Protein AF-A0A2W7AZX7-F1 (afdb_monomer_lite)

Secondary structure (DSSP, 8-state):
---SGGG-B--TT-S----HHHHHHHHHHHHHH---S--EE-TTSBEEE-HHHHHHHHHTT---------TTS------TT--SS--------

Foldseek 3Di:
DDFWLVQADEDPPPPDPDDPVVLVVLLVCCVPPNDPDDFDDDPSRYTPGDRSNSVSCVVVVHTDDDDDDDPPDDDDDDDPVDDPDDDPPDPDD

Radius of gyration: 16.44 Å; chains: 1; bounding box: 58×36×33 Å

pLDDT: mean 84.05, std 10.43, range [49.47, 94.81]

Sequence (93 aa):
MIQTIHDLQLDDRNANKGTDRGKSLLANSLTTLGAGRSIVCDRNGKVIGGNKTLEQALALGLEITPVTTKGDRLVVVIREDLDLEPIRKVSKS

Structure (mmCIF, N/CA/C/O backbone):
data_AF-A0A2W7AZX7-F1
#
_entry.id   AF-A0A2W7AZX7-F1
#
loop_
_atom_site.group_PDB
_atom_site.id
_atom_site.type_symbol
_atom_site.label_atom_id
_atom_site.label_alt_id
_atom_site.label_comp_id
_atom_site.label_asym_id
_atom_site.label_entity_id
_atom_site.label_seq_id
_atom_site.pdbx_PDB_ins_code
_atom_site.Cartn_x
_atom_site.Cartn_y
_atom_site.Cartn_z
_atom_site.occupancy
_atom_site.B_iso_or_equiv
_atom_site.auth_seq_id
_atom_site.auth_comp_id
_atom_site.auth_asym_id
_atom_site.auth_atom_id
_atom_site.pdbx_PDB_model_num
ATOM 1 N N . MET A 1 1 ? 5.760 -16.467 -2.420 1.00 80.88 1 MET A N 1
ATOM 2 C CA . MET A 1 1 ? 4.613 -15.799 -3.075 1.00 80.88 1 MET A CA 1
ATOM 3 C C . MET A 1 1 ? 4.114 -14.765 -2.086 1.00 80.88 1 MET A C 1
ATOM 5 O O . MET A 1 1 ? 4.002 -15.129 -0.927 1.00 80.88 1 MET A O 1
ATOM 9 N N . ILE A 1 2 ? 3.906 -13.516 -2.498 1.00 87.44 2 ILE A N 1
ATOM 10 C CA . ILE A 1 2 ? 3.450 -12.443 -1.598 1.00 87.44 2 ILE A CA 1
ATOM 11 C C . ILE A 1 2 ? 1.967 -12.664 -1.312 1.00 87.44 2 ILE A C 1
ATOM 13 O O . ILE A 1 2 ? 1.195 -12.797 -2.260 1.00 87.44 2 ILE A O 1
ATOM 17 N N . GLN A 1 3 ? 1.590 -12.722 -0.039 1.00 89.81 3 GLN A N 1
ATOM 18 C CA . GLN A 1 3 ? 0.211 -12.933 0.407 1.00 89.81 3 GLN A CA 1
ATOM 19 C C . GLN A 1 3 ? -0.182 -11.948 1.508 1.00 89.81 3 GLN A C 1
ATOM 21 O O . GLN A 1 3 ? -1.293 -11.432 1.513 1.00 89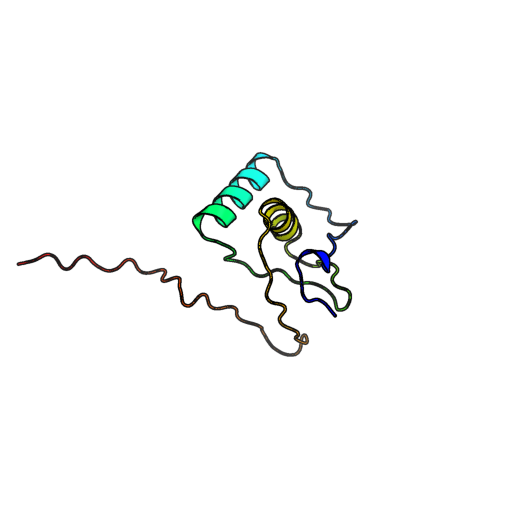.81 3 GLN A O 1
ATOM 26 N N . THR A 1 4 ? 0.744 -11.649 2.412 1.00 92.25 4 THR A N 1
ATOM 27 C CA . THR A 1 4 ? 0.517 -10.830 3.601 1.00 92.25 4 THR A CA 1
ATOM 28 C C . THR A 1 4 ? 1.408 -9.596 3.604 1.00 92.25 4 THR A C 1
ATOM 30 O O . THR A 1 4 ? 2.421 -9.526 2.905 1.00 92.25 4 THR A O 1
ATOM 33 N N . ILE A 1 5 ? 1.059 -8.613 4.437 1.00 89.31 5 ILE A N 1
ATOM 34 C CA . ILE A 1 5 ? 1.842 -7.382 4.585 1.00 89.31 5 ILE A CA 1
ATOM 35 C C . ILE A 1 5 ? 3.278 -7.652 5.061 1.00 89.31 5 ILE A C 1
ATOM 37 O O . ILE A 1 5 ? 4.181 -6.872 4.770 1.00 89.31 5 ILE A O 1
ATOM 41 N N . HIS A 1 6 ? 3.499 -8.781 5.740 1.00 91.38 6 HIS A N 1
ATOM 42 C CA . HIS A 1 6 ? 4.805 -9.214 6.231 1.00 91.38 6 HIS A CA 1
ATOM 43 C C . HIS A 1 6 ? 5.697 -9.830 5.146 1.00 91.38 6 HIS A C 1
ATOM 45 O O . HIS A 1 6 ? 6.902 -9.947 5.353 1.00 91.38 6 HIS A O 1
ATOM 51 N N . ASP A 1 7 ? 5.141 -10.168 3.979 1.00 91.06 7 ASP A N 1
ATOM 52 C CA . ASP A 1 7 ? 5.922 -10.611 2.819 1.00 91.06 7 ASP A CA 1
ATOM 53 C C . ASP A 1 7 ? 6.570 -9.431 2.066 1.00 91.06 7 ASP A C 1
ATOM 55 O O . ASP A 1 7 ? 7.324 -9.640 1.113 1.00 91.06 7 ASP A O 1
ATOM 59 N N . LEU A 1 8 ? 6.265 -8.189 2.465 1.00 90.56 8 LEU A N 1
ATOM 60 C CA . LEU A 1 8 ? 6.772 -6.967 1.847 1.00 90.56 8 LEU A CA 1
ATOM 61 C C . LEU A 1 8 ? 7.928 -6.362 2.643 1.00 90.56 8 LEU A C 1
ATOM 63 O O . LEU A 1 8 ? 7.948 -6.370 3.872 1.00 90.56 8 LEU A O 1
ATOM 67 N N . GLN A 1 9 ? 8.874 -5.765 1.922 1.00 91.69 9 GLN A N 1
ATOM 68 C CA . GLN A 1 9 ? 10.048 -5.122 2.503 1.00 91.69 9 GLN A CA 1
ATOM 69 C C . GLN A 1 9 ? 10.125 -3.662 2.078 1.00 91.69 9 GLN A C 1
ATOM 71 O O . GLN A 1 9 ? 9.987 -3.331 0.895 1.00 91.69 9 GLN A O 1
ATOM 76 N N . LEU A 1 10 ? 10.388 -2.786 3.049 1.00 88.44 10 LEU A N 1
ATOM 77 C CA . LEU A 1 10 ? 10.731 -1.398 2.764 1.00 88.44 10 LEU A CA 1
ATOM 78 C C . LEU A 1 10 ? 12.022 -1.339 1.936 1.00 88.44 10 LEU A C 1
ATOM 80 O O . LEU A 1 10 ? 12.941 -2.137 2.123 1.00 88.44 10 LEU A O 1
ATOM 84 N N . ASP A 1 11 ? 12.099 -0.369 1.031 1.00 87.75 11 ASP A N 1
ATOM 85 C CA . ASP A 1 11 ? 13.330 -0.063 0.316 1.00 87.75 11 ASP A CA 1
ATOM 86 C C . ASP A 1 11 ? 14.345 0.565 1.275 1.00 87.75 11 ASP A C 1
ATOM 88 O O . ASP A 1 11 ? 14.192 1.702 1.730 1.00 87.75 11 ASP A O 1
ATOM 92 N N . ASP A 1 12 ? 15.402 -0.189 1.555 1.00 87.12 12 ASP A N 1
ATOM 93 C CA . ASP A 1 12 ? 16.557 0.205 2.362 1.00 87.12 12 ASP A CA 1
ATOM 94 C C . ASP A 1 12 ? 17.272 1.452 1.820 1.00 87.12 12 ASP A C 1
ATOM 96 O O . ASP A 1 12 ? 17.933 2.166 2.576 1.00 87.12 12 ASP A O 1
ATOM 100 N N . ARG A 1 13 ? 17.103 1.756 0.528 1.00 85.81 13 ARG A N 1
ATOM 101 C CA . ARG A 1 13 ? 17.676 2.936 -0.134 1.00 85.81 13 ARG A CA 1
ATOM 102 C C . ARG A 1 13 ? 16.672 4.065 -0.357 1.00 85.81 13 ARG A C 1
ATOM 104 O O . ARG A 1 13 ? 16.983 5.020 -1.071 1.00 85.81 13 ARG A O 1
ATOM 111 N N . ASN A 1 14 ? 15.496 4.016 0.272 1.00 81.69 14 ASN A N 1
ATOM 112 C CA . ASN A 1 14 ? 14.504 5.077 0.149 1.00 81.69 14 ASN A CA 1
ATOM 113 C C . ASN A 1 14 ? 15.050 6.416 0.692 1.00 81.69 14 ASN A C 1
ATOM 115 O O . ASN A 1 14 ? 15.107 6.652 1.901 1.00 81.69 14 ASN A O 1
ATOM 119 N N . ALA A 1 15 ? 15.394 7.329 -0.219 1.00 79.38 15 ALA A N 1
ATOM 120 C CA . ALA A 1 15 ? 15.935 8.646 0.115 1.00 79.38 15 ALA A CA 1
ATOM 121 C C . ALA A 1 15 ? 14.931 9.533 0.875 1.00 79.38 15 ALA A C 1
ATOM 123 O O . ALA A 1 15 ? 15.320 10.420 1.635 1.00 79.38 15 ALA A O 1
ATOM 124 N N . ASN A 1 16 ? 13.626 9.295 0.703 1.00 79.31 16 ASN A N 1
ATOM 125 C CA . ASN A 1 16 ? 12.586 10.089 1.339 1.00 79.31 16 ASN A CA 1
ATOM 126 C C . ASN A 1 16 ? 12.109 9.439 2.648 1.00 79.31 16 ASN A C 1
ATOM 128 O O . ASN A 1 16 ? 11.141 8.668 2.665 1.00 79.31 16 ASN A O 1
ATOM 132 N N . LYS A 1 17 ? 12.734 9.833 3.764 1.00 80.62 17 LYS A N 1
ATOM 133 C CA . LYS A 1 17 ? 12.387 9.371 5.123 1.00 80.62 17 LYS A CA 1
ATOM 134 C C . LYS A 1 17 ? 11.124 10.027 5.703 1.00 80.62 17 LYS A C 1
ATOM 136 O O . LYS A 1 17 ? 10.451 9.436 6.541 1.00 80.62 17 LYS A O 1
ATOM 141 N N . GLY A 1 18 ? 10.724 11.187 5.178 1.00 81.94 18 GLY A N 1
ATOM 142 C CA . GLY A 1 18 ? 9.559 11.943 5.656 1.00 81.94 18 GLY A CA 1
ATOM 143 C C . GLY A 1 18 ? 9.798 12.733 6.935 1.00 81.94 18 GLY A C 1
ATOM 144 O O . GLY A 1 18 ? 10.910 12.790 7.443 1.00 81.94 18 GLY A O 1
ATOM 145 N N . THR A 1 19 ? 8.722 13.339 7.432 1.00 86.81 19 THR A N 1
ATOM 146 C CA . THR A 1 19 ? 8.672 14.081 8.699 1.00 86.81 19 THR A CA 1
ATOM 147 C C . THR A 1 19 ? 7.631 13.455 9.619 1.00 86.81 19 THR A C 1
ATOM 149 O O . THR A 1 19 ? 6.678 12.841 9.131 1.00 86.81 19 THR A O 1
ATOM 152 N N . ASP A 1 20 ? 7.760 13.654 10.930 1.00 85.88 20 ASP A N 1
ATOM 153 C CA . ASP A 1 20 ? 6.820 13.100 11.917 1.00 85.88 20 ASP A CA 1
ATOM 154 C C . ASP A 1 20 ? 5.389 13.575 11.666 1.00 85.88 20 ASP A C 1
ATOM 156 O O . ASP A 1 20 ? 4.465 12.770 11.596 1.00 85.88 20 ASP A O 1
ATOM 160 N N . ARG A 1 21 ? 5.215 14.871 11.374 1.00 86.62 21 ARG A N 1
ATOM 161 C CA . ARG A 1 21 ? 3.920 15.431 10.964 1.00 86.62 21 ARG A CA 1
ATOM 162 C C . ARG A 1 21 ? 3.342 14.714 9.740 1.00 86.62 21 ARG A C 1
ATOM 164 O O . ARG A 1 21 ? 2.147 14.434 9.700 1.00 86.62 21 ARG A O 1
ATOM 171 N N . GLY A 1 22 ? 4.173 14.432 8.736 1.00 83.94 22 GLY A N 1
ATOM 172 C CA . GLY A 1 22 ? 3.751 13.705 7.539 1.00 83.94 22 GLY A CA 1
ATOM 173 C C . GLY A 1 22 ? 3.331 12.267 7.847 1.00 83.94 22 GLY A C 1
ATOM 174 O O . GLY A 1 22 ? 2.330 11.799 7.307 1.00 83.94 22 GLY A O 1
ATOM 175 N N . LYS A 1 23 ? 4.051 11.591 8.749 1.00 84.44 23 LYS A N 1
ATOM 176 C CA . LYS A 1 23 ? 3.693 10.250 9.228 1.00 84.44 23 LYS A CA 1
ATOM 177 C C . LYS A 1 23 ? 2.354 10.262 9.967 1.00 84.44 23 LYS A C 1
ATOM 179 O O . LYS A 1 23 ? 1.499 9.444 9.650 1.00 84.44 23 LYS A O 1
ATOM 184 N N . SER A 1 24 ? 2.124 11.228 10.858 1.00 85.00 24 SER A N 1
ATOM 185 C CA . SER A 1 24 ? 0.856 11.360 11.590 1.00 85.00 24 SER A CA 1
ATOM 186 C C . SER A 1 24 ? -0.339 11.614 10.670 1.00 85.00 24 SER A C 1
ATOM 188 O O . SER A 1 24 ? -1.394 11.014 1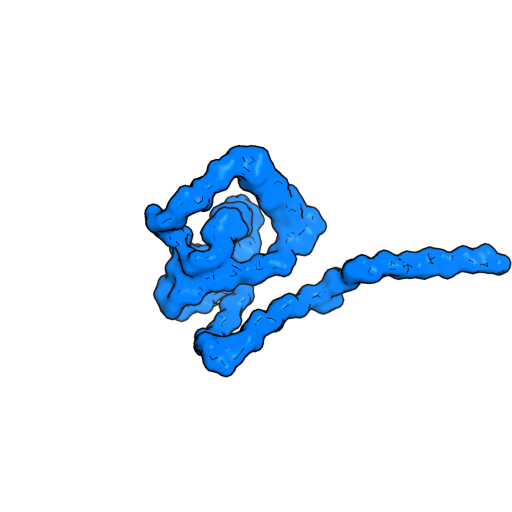0.852 1.00 85.00 24 SER A O 1
ATOM 190 N N . LEU A 1 25 ? -0.186 12.470 9.653 1.00 85.25 25 LEU A N 1
ATOM 191 C CA . LEU A 1 25 ? -1.244 12.696 8.661 1.00 85.25 25 LEU A CA 1
ATOM 192 C C . LEU A 1 25 ? -1.557 11.427 7.860 1.00 85.25 25 LEU A C 1
ATOM 194 O O . LEU A 1 25 ? -2.723 11.145 7.592 1.00 85.25 25 LEU A O 1
ATOM 198 N N . LEU A 1 26 ? -0.528 10.653 7.504 1.00 82.38 26 LEU A N 1
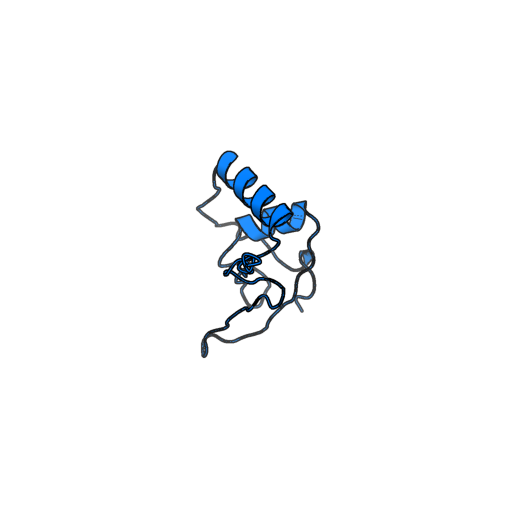ATOM 199 C CA . LEU A 1 26 ? -0.696 9.394 6.786 1.00 82.38 26 LEU A CA 1
ATOM 200 C C . LEU A 1 26 ? -1.394 8.335 7.647 1.00 82.38 26 LEU A C 1
ATOM 202 O O . LEU A 1 26 ? -2.327 7.699 7.167 1.00 82.38 26 LEU A O 1
ATOM 206 N N . ALA A 1 27 ? -0.989 8.194 8.912 1.00 81.69 27 ALA A N 1
ATOM 207 C CA . ALA A 1 27 ? -1.640 7.310 9.876 1.00 81.69 27 ALA A CA 1
ATOM 208 C C . ALA A 1 27 ? -3.123 7.666 10.034 1.00 81.69 27 ALA A C 1
ATOM 210 O O . ALA A 1 27 ? -3.983 6.811 9.858 1.00 81.69 27 ALA A O 1
ATOM 211 N N . ASN A 1 28 ? -3.429 8.947 10.263 1.00 84.25 28 ASN A N 1
ATOM 212 C CA . ASN A 1 28 ? -4.808 9.413 10.390 1.00 84.25 28 ASN A CA 1
ATOM 213 C C . ASN A 1 28 ? -5.632 9.108 9.137 1.00 84.25 28 ASN A C 1
ATOM 215 O O . ASN A 1 28 ? -6.740 8.604 9.264 1.00 84.25 28 ASN A O 1
ATOM 219 N N . SER A 1 29 ? -5.097 9.370 7.939 1.00 79.19 29 SER A N 1
ATOM 220 C CA . SER A 1 29 ? -5.793 9.066 6.683 1.00 79.19 29 SER A CA 1
ATOM 221 C C . SER A 1 29 ? -6.069 7.573 6.514 1.00 79.19 29 SER A C 1
ATOM 223 O O . SER A 1 29 ? -7.136 7.217 6.025 1.00 79.19 29 SER A O 1
ATOM 225 N N . LEU A 1 30 ? -5.122 6.708 6.886 1.00 81.31 30 LEU A N 1
ATOM 226 C CA . LEU A 1 30 ? -5.311 5.259 6.818 1.00 81.31 30 LEU A CA 1
ATOM 227 C C . LEU A 1 30 ? -6.372 4.792 7.813 1.00 81.31 30 LEU A C 1
ATOM 229 O O . LEU A 1 30 ? -7.206 3.968 7.462 1.00 81.31 30 LEU A O 1
ATOM 233 N N . THR A 1 31 ? -6.384 5.351 9.019 1.00 79.56 31 THR A N 1
ATOM 234 C CA . THR A 1 31 ? -7.380 5.007 10.037 1.00 79.56 31 THR A CA 1
ATOM 235 C C . THR A 1 31 ? -8.783 5.483 9.661 1.00 79.56 31 THR A C 1
ATOM 237 O O . THR A 1 31 ? -9.746 4.757 9.879 1.00 79.56 31 THR A O 1
ATOM 240 N N . THR A 1 32 ? -8.932 6.692 9.110 1.00 80.31 32 THR A N 1
ATOM 241 C CA . THR A 1 32 ? -10.259 7.278 8.855 1.00 80.31 32 THR A CA 1
ATOM 242 C C . THR A 1 32 ? -10.855 6.905 7.501 1.00 80.31 32 THR A C 1
ATOM 244 O O . THR A 1 32 ? -12.074 6.822 7.393 1.00 80.31 32 THR A O 1
ATOM 247 N N . LEU A 1 33 ? -10.025 6.693 6.473 1.00 77.44 33 LEU A N 1
ATOM 248 C CA . LEU A 1 33 ? -10.468 6.455 5.088 1.00 77.44 33 LEU A CA 1
ATOM 249 C C . LEU A 1 33 ? -10.027 5.082 4.542 1.00 77.44 33 LEU A C 1
ATOM 251 O O . LEU A 1 33 ? -10.425 4.671 3.445 1.00 77.44 33 LEU A O 1
ATOM 255 N N . GLY A 1 34 ? -9.190 4.356 5.284 1.00 76.62 34 GLY A N 1
ATOM 256 C CA . GLY A 1 34 ? -8.535 3.147 4.798 1.00 76.62 34 GLY A CA 1
ATOM 257 C C . GLY A 1 34 ? -7.436 3.438 3.771 1.00 76.62 34 GLY A C 1
ATOM 258 O O . GLY A 1 34 ? -7.061 4.582 3.494 1.00 76.62 34 GLY A O 1
ATOM 259 N N . ALA A 1 35 ? -6.908 2.377 3.161 1.00 73.69 35 ALA A N 1
ATOM 260 C CA . ALA A 1 35 ? -5.939 2.500 2.079 1.00 73.69 35 ALA A CA 1
ATOM 261 C C . ALA A 1 35 ? -6.624 3.016 0.799 1.00 73.69 35 ALA A C 1
ATOM 263 O O . ALA A 1 35 ? -7.338 2.283 0.117 1.00 73.69 35 ALA A O 1
ATOM 264 N N . GLY A 1 36 ? -6.415 4.296 0.480 1.00 61.88 36 GLY A N 1
ATOM 265 C CA . GLY A 1 36 ? -6.881 4.912 -0.774 1.00 61.88 36 GLY A CA 1
ATOM 266 C C . GLY A 1 36 ? -5.854 4.873 -1.915 1.00 61.88 36 GLY A C 1
ATOM 267 O O . GLY A 1 36 ? -6.202 5.096 -3.070 1.00 61.88 36 GLY A O 1
ATOM 268 N N . ARG A 1 37 ? -4.577 4.601 -1.613 1.00 71.81 37 ARG A N 1
ATOM 269 C CA . ARG A 1 37 ? -3.489 4.476 -2.599 1.00 71.81 37 ARG A CA 1
ATOM 270 C C . ARG A 1 37 ? -2.846 3.099 -2.504 1.00 71.81 37 ARG A C 1
ATOM 272 O O . ARG A 1 37 ? -2.361 2.730 -1.437 1.00 71.81 37 ARG A O 1
ATOM 279 N N . SER A 1 38 ? -2.785 2.387 -3.627 1.00 85.25 38 SER A N 1
ATOM 280 C CA . SER A 1 38 ? -1.982 1.172 -3.758 1.00 85.25 38 SER A CA 1
ATOM 281 C C . SER A 1 38 ? -0.487 1.492 -3.697 1.00 85.25 38 SER A C 1
ATOM 283 O O . SER A 1 38 ? -0.048 2.578 -4.086 1.00 85.25 38 SER A O 1
ATOM 285 N N . ILE A 1 39 ? 0.305 0.526 -3.241 1.00 91.19 39 ILE A N 1
ATOM 286 C CA . ILE A 1 39 ? 1.770 0.571 -3.304 1.00 91.19 39 ILE A CA 1
ATOM 287 C C . ILE A 1 39 ? 2.270 -0.311 -4.449 1.00 91.19 39 ILE A C 1
ATOM 289 O O . ILE A 1 39 ? 1.541 -1.170 -4.944 1.00 91.19 39 ILE A O 1
ATOM 293 N N . VAL A 1 40 ? 3.516 -0.105 -4.870 1.00 92.50 40 VAL A N 1
ATOM 294 C CA . VAL A 1 40 ? 4.148 -0.890 -5.938 1.00 92.50 40 VAL A CA 1
ATOM 295 C C . VAL A 1 40 ? 5.366 -1.601 -5.370 1.00 92.50 40 VAL A C 1
ATOM 297 O O . VAL A 1 40 ? 6.225 -0.959 -4.763 1.00 92.50 40 VAL A O 1
ATOM 300 N N . CYS A 1 41 ? 5.456 -2.910 -5.590 1.00 92.94 41 CYS A N 1
ATOM 301 C CA . CYS A 1 41 ? 6.607 -3.731 -5.230 1.00 92.94 41 CYS A CA 1
ATOM 302 C C . CYS A 1 41 ? 7.212 -4.422 -6.457 1.00 92.94 41 CYS A C 1
ATOM 304 O O . CYS A 1 41 ? 6.561 -4.567 -7.494 1.00 92.94 41 CYS A O 1
ATOM 306 N N . ASP A 1 42 ? 8.478 -4.817 -6.346 1.00 93.44 42 ASP A N 1
ATOM 307 C CA . ASP A 1 42 ? 9.111 -5.710 -7.307 1.00 93.44 42 ASP A CA 1
ATOM 308 C C . ASP A 1 42 ? 8.632 -7.163 -7.121 1.00 93.44 42 ASP A C 1
ATOM 310 O O . ASP A 1 42 ? 7.882 -7.498 -6.202 1.00 93.44 42 ASP A O 1
ATOM 314 N N . ARG A 1 43 ? 9.106 -8.064 -7.990 1.00 92.44 43 ARG A N 1
ATOM 315 C CA . ARG A 1 43 ? 8.753 -9.495 -7.950 1.00 92.44 43 ARG A CA 1
ATOM 316 C C . ARG A 1 43 ? 9.127 -10.209 -6.638 1.00 92.44 43 ARG A C 1
ATOM 318 O O . ARG A 1 43 ? 8.644 -11.313 -6.408 1.00 92.44 43 ARG A O 1
ATOM 325 N N . ASN A 1 44 ? 10.010 -9.620 -5.832 1.00 93.56 44 ASN A N 1
ATOM 326 C CA . ASN A 1 44 ? 10.510 -10.165 -4.572 1.00 93.56 44 ASN A CA 1
ATOM 327 C C . ASN A 1 44 ? 9.841 -9.510 -3.351 1.00 93.56 44 ASN A C 1
ATOM 329 O O . ASN A 1 44 ? 10.216 -9.822 -2.226 1.00 93.56 44 ASN A O 1
ATOM 333 N N . GLY A 1 45 ? 8.881 -8.601 -3.553 1.00 91.62 45 GLY A N 1
ATOM 334 C CA . GLY A 1 45 ? 8.184 -7.904 -2.470 1.00 91.62 45 GLY A CA 1
ATOM 335 C C . GLY A 1 45 ? 8.900 -6.655 -1.963 1.00 91.62 45 GLY A C 1
ATOM 336 O O . GLY A 1 45 ? 8.482 -6.083 -0.956 1.00 91.62 45 GLY A O 1
ATOM 337 N N . LYS A 1 46 ? 9.942 -6.176 -2.653 1.00 94.81 46 LYS A N 1
ATOM 338 C CA . LYS A 1 46 ? 10.616 -4.926 -2.289 1.00 94.81 46 LYS A CA 1
ATOM 339 C C . LYS A 1 46 ? 9.826 -3.731 -2.809 1.00 94.81 46 LYS A C 1
ATOM 341 O O . LYS A 1 46 ? 9.564 -3.630 -4.008 1.00 94.81 46 LYS A O 1
ATOM 346 N N . VAL A 1 47 ? 9.431 -2.820 -1.923 1.00 93.94 47 VAL A N 1
ATOM 347 C CA . VAL A 1 47 ? 8.579 -1.675 -2.276 1.00 93.94 47 VAL A CA 1
ATOM 348 C C . VAL A 1 47 ? 9.352 -0.644 -3.095 1.00 93.94 47 VAL A C 1
ATOM 350 O O . VAL A 1 47 ? 10.243 0.028 -2.590 1.00 93.94 47 VAL A O 1
ATOM 353 N N . ILE A 1 48 ? 8.949 -0.454 -4.349 1.00 90.69 48 ILE A N 1
ATOM 354 C CA . ILE A 1 48 ? 9.511 0.551 -5.263 1.00 90.69 48 ILE A CA 1
ATOM 355 C C . ILE A 1 48 ? 8.837 1.915 -5.040 1.00 90.69 48 ILE A C 1
ATOM 357 O O . ILE A 1 48 ? 9.467 2.962 -5.173 1.00 90.69 48 ILE A O 1
ATOM 361 N N . GLY A 1 49 ? 7.553 1.924 -4.668 1.00 89.94 49 GLY A N 1
ATOM 362 C CA . GLY A 1 49 ? 6.783 3.143 -4.426 1.00 89.94 49 GLY A CA 1
ATOM 363 C C . GLY A 1 49 ? 5.746 2.956 -3.326 1.00 89.94 49 GLY A C 1
ATOM 364 O O . GLY A 1 49 ? 5.022 1.965 -3.317 1.00 89.94 49 GLY A O 1
ATOM 365 N N . GLY A 1 50 ? 5.660 3.925 -2.406 1.00 90.25 50 GLY A N 1
ATOM 366 C CA . GLY A 1 50 ? 4.716 3.881 -1.281 1.00 90.25 50 GLY A CA 1
ATOM 367 C C . GLY A 1 50 ? 5.294 3.381 0.049 1.00 90.25 50 GLY A C 1
ATOM 368 O O . GLY A 1 50 ? 4.531 2.984 0.920 1.00 90.25 50 GLY A O 1
ATOM 369 N N . ASN A 1 51 ? 6.619 3.442 0.243 1.00 91.44 51 ASN A N 1
ATOM 370 C CA . ASN A 1 51 ? 7.306 2.981 1.464 1.00 91.44 51 ASN A CA 1
ATOM 371 C C . ASN A 1 51 ? 6.645 3.441 2.779 1.00 91.44 51 ASN A C 1
ATOM 373 O O . ASN A 1 51 ? 6.370 2.630 3.655 1.00 91.44 51 ASN A O 1
ATOM 377 N N . LYS A 1 52 ? 6.313 4.731 2.907 1.00 89.44 52 LYS A N 1
ATOM 378 C CA . LYS A 1 52 ? 5.663 5.252 4.125 1.00 89.44 52 LYS A CA 1
ATOM 379 C C . LYS A 1 52 ? 4.264 4.678 4.352 1.00 89.44 52 LYS A C 1
ATOM 381 O O . LYS A 1 52 ? 3.854 4.508 5.493 1.00 89.44 52 LYS A O 1
ATOM 386 N N . THR A 1 53 ? 3.528 4.411 3.274 1.00 90.25 53 THR A N 1
ATOM 387 C CA . THR A 1 53 ? 2.195 3.807 3.357 1.00 90.25 53 THR A CA 1
ATOM 388 C C . THR A 1 53 ? 2.298 2.387 3.894 1.00 90.25 53 THR A C 1
ATOM 390 O O . THR A 1 53 ? 1.525 2.047 4.781 1.00 90.25 53 THR A O 1
ATOM 393 N N . LEU A 1 54 ? 3.289 1.603 3.442 1.00 92.75 54 LEU A N 1
ATOM 394 C CA . LEU A 1 54 ? 3.557 0.279 4.009 1.00 92.75 54 LEU A CA 1
ATOM 395 C C . LEU A 1 54 ? 3.928 0.366 5.497 1.00 92.75 54 LEU A C 1
ATOM 397 O O . LEU A 1 54 ? 3.348 -0.361 6.291 1.00 92.75 54 LEU A O 1
ATOM 401 N N . GLU A 1 55 ? 4.836 1.272 5.886 1.00 90.94 55 GLU A N 1
ATOM 402 C CA . GLU A 1 55 ? 5.246 1.451 7.294 1.00 90.94 55 GLU A CA 1
ATOM 403 C C . GLU A 1 55 ? 4.032 1.681 8.210 1.00 90.94 55 GLU A C 1
ATOM 405 O O . GLU A 1 55 ? 3.894 1.022 9.239 1.00 90.94 55 GLU A O 1
ATOM 410 N N . GLN A 1 56 ? 3.121 2.578 7.819 1.00 89.56 56 GLN A N 1
ATOM 411 C CA . GLN A 1 56 ? 1.927 2.871 8.614 1.00 89.56 56 GLN A CA 1
ATOM 412 C C . GLN A 1 56 ? 0.883 1.749 8.559 1.00 89.56 56 GLN A C 1
ATOM 414 O O . GLN A 1 56 ? 0.291 1.432 9.584 1.00 89.56 56 GLN A O 1
ATOM 419 N N . ALA A 1 57 ? 0.675 1.112 7.404 1.00 90.19 57 ALA A N 1
ATOM 420 C CA . ALA A 1 57 ? -0.236 -0.027 7.290 1.00 90.19 57 ALA A CA 1
ATOM 421 C C . ALA A 1 57 ? 0.210 -1.204 8.175 1.00 90.19 57 ALA A C 1
ATOM 423 O O . ALA A 1 57 ? -0.623 -1.843 8.811 1.00 90.19 57 ALA A O 1
ATOM 424 N N . LEU A 1 58 ? 1.522 -1.435 8.272 1.00 91.75 58 LEU A N 1
ATOM 425 C CA . LEU A 1 58 ? 2.114 -2.473 9.113 1.00 91.75 58 LEU A CA 1
ATOM 426 C C . LEU A 1 58 ? 1.960 -2.137 10.603 1.00 91.75 58 LEU A C 1
ATOM 428 O O . LEU A 1 58 ? 1.587 -3.004 11.386 1.00 91.75 58 LEU A O 1
ATOM 432 N N . ALA A 1 59 ? 2.151 -0.869 10.985 1.00 89.50 59 ALA A N 1
ATOM 433 C CA . ALA A 1 59 ? 1.897 -0.397 12.349 1.00 89.50 59 ALA A CA 1
ATOM 434 C C . ALA A 1 59 ? 0.413 -0.487 12.759 1.00 89.50 59 ALA A C 1
ATOM 436 O O . ALA A 1 59 ? 0.112 -0.726 13.925 1.00 89.50 59 ALA A O 1
ATOM 437 N N . LEU A 1 60 ? -0.506 -0.307 11.805 1.00 90.56 60 LEU A N 1
ATOM 438 C CA . LEU A 1 60 ? -1.954 -0.419 12.009 1.00 90.56 60 LEU A CA 1
ATOM 439 C C . LEU A 1 60 ? -2.482 -1.860 11.875 1.00 90.56 60 LEU A C 1
ATOM 441 O O . LEU A 1 60 ? -3.664 -2.085 12.121 1.00 90.56 60 LEU A O 1
ATOM 445 N N . GLY A 1 61 ? -1.640 -2.826 11.488 1.00 89.88 61 GLY A N 1
ATOM 446 C CA . GLY A 1 61 ? -2.038 -4.227 11.316 1.00 89.88 61 GLY A CA 1
ATOM 447 C C . GLY A 1 61 ? -3.016 -4.466 10.160 1.00 89.88 61 GLY A C 1
ATOM 448 O O . GLY A 1 61 ? -3.865 -5.347 10.256 1.00 89.88 61 GLY A O 1
ATOM 449 N N . LEU A 1 62 ? -2.936 -3.672 9.088 1.00 91.19 62 LEU A N 1
ATOM 450 C CA . LEU A 1 62 ? -3.831 -3.806 7.937 1.00 91.19 62 LEU A CA 1
ATOM 451 C C . LEU A 1 62 ? -3.473 -5.025 7.073 1.00 91.19 62 LEU A C 1
ATOM 453 O O . LEU A 1 62 ? -2.300 -5.302 6.811 1.00 91.19 62 LEU A O 1
ATOM 457 N N . GLU A 1 63 ? -4.498 -5.708 6.567 1.00 91.06 63 GLU A N 1
ATOM 458 C CA . GLU A 1 63 ? -4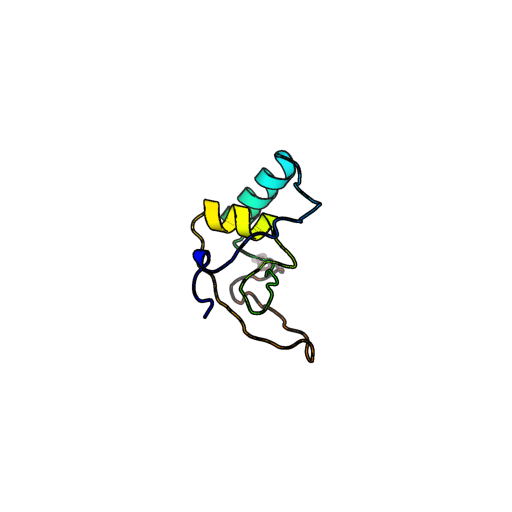.349 -6.760 5.560 1.00 91.06 63 GLU A CA 1
ATOM 459 C C . GLU A 1 63 ? -4.029 -6.175 4.173 1.00 91.06 63 GLU A C 1
ATOM 461 O O . GLU A 1 63 ? -4.269 -4.996 3.897 1.00 91.06 63 GLU A O 1
ATOM 466 N N . ILE A 1 64 ? -3.486 -7.009 3.278 1.00 93.12 64 ILE A N 1
ATOM 467 C CA . ILE A 1 64 ? -3.203 -6.628 1.887 1.00 93.12 64 ILE A CA 1
ATOM 468 C C . ILE A 1 64 ? -3.907 -7.561 0.906 1.00 93.12 64 ILE A C 1
ATOM 470 O O . ILE A 1 64 ? -4.150 -8.729 1.191 1.00 93.12 64 ILE A O 1
ATOM 474 N N . THR A 1 65 ? -4.148 -7.057 -0.302 1.00 91.69 65 THR A N 1
ATOM 475 C CA . THR A 1 65 ? -4.589 -7.859 -1.446 1.00 91.69 65 THR A CA 1
ATOM 476 C C . THR A 1 65 ? -3.569 -7.712 -2.576 1.00 91.69 65 THR A C 1
ATOM 478 O O . THR A 1 65 ? -3.541 -6.677 -3.247 1.00 91.69 65 THR A O 1
ATOM 481 N N . PRO A 1 66 ? -2.685 -8.702 -2.788 1.00 92.06 66 PRO A N 1
ATOM 482 C CA . PRO A 1 66 ? -1.686 -8.638 -3.849 1.00 92.06 66 PRO A CA 1
ATOM 483 C C . PRO A 1 66 ? -2.324 -8.752 -5.240 1.00 92.06 66 PRO A C 1
ATOM 485 O O . PRO A 1 66 ? -3.048 -9.702 -5.529 1.00 92.06 66 PRO A O 1
ATOM 488 N N . VAL A 1 67 ? -1.988 -7.825 -6.141 1.00 91.75 67 VAL A N 1
ATOM 489 C CA . VAL A 1 67 ? -2.342 -7.903 -7.567 1.00 91.75 67 VAL A CA 1
ATOM 490 C C . VAL A 1 67 ? -1.063 -8.089 -8.372 1.00 91.75 67 VAL A C 1
ATOM 492 O O . VAL A 1 67 ? -0.231 -7.187 -8.464 1.00 91.75 67 VAL A O 1
ATOM 495 N N . THR A 1 68 ? -0.890 -9.274 -8.959 1.00 91.88 68 THR A N 1
ATOM 496 C CA . THR A 1 68 ? 0.272 -9.557 -9.811 1.00 91.88 68 THR A CA 1
ATOM 497 C C . THR A 1 68 ? 0.023 -9.014 -11.213 1.00 91.88 68 THR A C 1
ATOM 499 O O . THR A 1 68 ? -0.931 -9.411 -11.876 1.00 91.88 68 THR A O 1
ATOM 502 N N . THR A 1 69 ? 0.901 -8.130 -11.684 1.00 92.56 69 THR A N 1
ATOM 503 C CA . THR A 1 69 ? 0.819 -7.536 -13.024 1.00 92.56 69 THR A CA 1
ATOM 504 C C . THR A 1 69 ? 2.190 -7.468 -13.694 1.00 92.56 69 THR A C 1
ATOM 506 O O . THR A 1 69 ? 3.229 -7.659 -13.061 1.00 92.56 69 THR A O 1
ATOM 509 N N . LYS A 1 70 ? 2.188 -7.161 -14.990 1.00 90.88 70 LYS A N 1
ATOM 510 C CA . LYS A 1 70 ? 3.363 -6.747 -15.761 1.00 90.88 70 LYS A CA 1
ATOM 511 C C . LYS A 1 70 ? 3.257 -5.256 -16.097 1.00 90.88 70 LYS A C 1
ATOM 513 O O . LYS A 1 70 ? 2.219 -4.635 -15.890 1.00 90.88 70 LYS A O 1
ATOM 518 N N . GLY A 1 71 ? 4.335 -4.692 -16.637 1.00 86.06 71 GLY A N 1
ATOM 519 C CA . GLY A 1 71 ? 4.380 -3.298 -17.098 1.00 86.06 71 GLY A CA 1
ATOM 520 C C . GLY A 1 71 ? 3.768 -3.060 -18.484 1.00 86.06 71 GLY A C 1
ATOM 521 O O . GLY A 1 71 ? 4.011 -2.010 -19.063 1.00 86.06 71 GLY A O 1
ATOM 522 N N . ASP A 1 72 ? 3.033 -4.027 -19.041 1.00 88.50 72 ASP A N 1
ATOM 523 C CA . ASP A 1 72 ? 2.423 -3.947 -20.378 1.00 88.50 72 ASP A CA 1
ATOM 524 C C . ASP A 1 72 ? 1.018 -3.318 -20.369 1.00 88.50 72 ASP A C 1
ATOM 526 O O . ASP A 1 72 ? 0.424 -3.109 -21.425 1.00 88.50 72 ASP A O 1
ATOM 530 N N . ARG A 1 73 ? 0.480 -3.025 -19.180 1.00 81.00 73 ARG A N 1
ATOM 531 C CA . ARG A 1 73 ? -0.845 -2.434 -18.972 1.00 81.00 73 ARG A CA 1
ATOM 532 C C . ARG A 1 73 ? -0.893 -1.623 -17.681 1.00 81.00 73 ARG A C 1
ATOM 534 O O . ARG A 1 73 ? -0.149 -1.888 -16.738 1.00 81.00 73 ARG A O 1
ATOM 541 N N . LEU A 1 74 ? -1.809 -0.662 -17.626 1.00 86.12 74 LEU A N 1
ATOM 542 C CA . LEU A 1 74 ? -2.107 0.096 -16.413 1.00 86.12 74 LEU A CA 1
ATOM 543 C C . LEU A 1 74 ? -2.988 -0.737 -15.471 1.00 86.12 74 LEU A C 1
ATOM 545 O O . LEU A 1 74 ? -3.995 -1.296 -15.901 1.00 86.12 74 LEU A O 1
ATOM 549 N N . VAL A 1 75 ? -2.636 -0.778 -14.184 1.00 90.06 75 VAL A N 1
ATOM 550 C CA . VAL A 1 75 ? -3.502 -1.318 -13.126 1.00 90.06 75 VAL A CA 1
ATOM 551 C C . VAL A 1 75 ? -4.246 -0.168 -12.460 1.00 90.06 75 VAL A C 1
ATOM 553 O O . VAL A 1 75 ? -3.624 0.796 -12.014 1.00 90.06 75 VAL A O 1
ATOM 556 N N . VAL A 1 76 ? -5.571 -0.284 -12.387 1.00 86.81 76 VAL A N 1
ATOM 557 C CA . VAL A 1 76 ? -6.464 0.688 -11.743 1.00 86.81 76 VAL A CA 1
ATOM 558 C C . VAL A 1 76 ? -7.129 0.015 -10.545 1.00 86.81 76 VAL A C 1
ATOM 560 O O . VAL A 1 76 ? -7.661 -1.084 -10.679 1.00 86.81 76 VAL A O 1
ATOM 563 N N . VAL A 1 77 ? -7.086 0.667 -9.379 1.00 88.38 77 VAL A N 1
ATOM 564 C CA . VAL A 1 77 ? -7.716 0.190 -8.137 1.00 88.38 77 VAL A CA 1
ATOM 565 C C . VAL A 1 77 ? -8.940 1.051 -7.852 1.00 88.38 77 VAL A C 1
ATOM 567 O O . VAL A 1 77 ? -8.817 2.269 -7.730 1.00 88.38 77 VAL A O 1
ATOM 570 N N . ILE A 1 78 ? -10.109 0.417 -7.763 1.00 85.69 78 ILE A N 1
ATOM 571 C CA . ILE A 1 78 ? -11.402 1.068 -7.527 1.00 85.69 78 ILE A CA 1
ATOM 572 C C . ILE A 1 78 ? -11.905 0.631 -6.147 1.00 85.69 78 ILE A C 1
ATOM 574 O O . ILE A 1 78 ? -11.932 -0.561 -5.851 1.00 85.69 78 ILE A O 1
ATOM 578 N N . ARG A 1 79 ? -12.272 1.597 -5.299 1.00 87.50 79 ARG A N 1
ATOM 579 C CA . ARG A 1 79 ? -12.920 1.364 -3.999 1.00 87.50 79 ARG A CA 1
ATOM 580 C C . ARG A 1 79 ? -14.430 1.449 -4.199 1.00 87.50 79 ARG A C 1
ATOM 582 O O . ARG A 1 79 ? -14.956 2.545 -4.334 1.00 87.50 79 ARG A O 1
ATOM 589 N N . GLU A 1 80 ? -15.105 0.307 -4.257 1.00 88.12 80 GLU A N 1
ATOM 590 C CA . GLU A 1 80 ? -16.565 0.248 -4.456 1.00 88.12 80 GLU A CA 1
ATOM 591 C C . GLU A 1 80 ? -17.352 0.818 -3.268 1.00 88.12 80 GLU A C 1
ATOM 593 O O . GLU A 1 80 ? -18.487 1.258 -3.414 1.00 88.12 80 GLU A O 1
ATOM 598 N N . ASP A 1 81 ? -16.736 0.830 -2.089 1.00 83.12 81 ASP A N 1
ATOM 599 C CA . ASP A 1 81 ? -17.291 1.353 -0.844 1.00 83.12 81 ASP A CA 1
ATOM 600 C C . ASP A 1 81 ? -17.089 2.867 -0.669 1.00 83.12 81 ASP A C 1
ATOM 602 O O . ASP A 1 81 ? -17.517 3.432 0.338 1.00 83.12 81 ASP A O 1
ATOM 606 N N . LEU A 1 82 ? -16.429 3.531 -1.624 1.00 82.38 82 LEU A N 1
ATOM 607 C CA . LEU A 1 82 ? -16.149 4.959 -1.578 1.00 82.38 82 LEU A CA 1
ATOM 608 C C . LEU A 1 82 ? -16.797 5.672 -2.766 1.00 82.38 82 LEU A C 1
ATOM 610 O O . LEU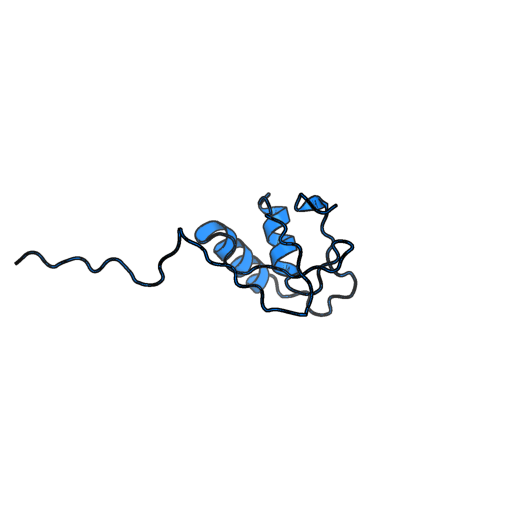 A 1 82 ? -16.454 5.423 -3.918 1.00 82.38 82 LEU A O 1
ATOM 614 N N . ASP A 1 83 ? -17.656 6.639 -2.459 1.00 82.25 83 ASP A N 1
ATOM 615 C CA . ASP A 1 83 ? -18.152 7.621 -3.418 1.00 82.25 83 ASP A CA 1
ATOM 616 C C . ASP A 1 83 ? -17.580 9.002 -3.064 1.00 82.25 83 ASP A C 1
ATOM 618 O O . ASP A 1 83 ? -17.526 9.391 -1.894 1.00 82.25 83 ASP A O 1
ATOM 622 N N . LEU A 1 84 ? -17.105 9.730 -4.074 1.00 78.62 84 LEU A N 1
ATOM 623 C CA . LEU A 1 84 ? -16.591 11.091 -3.912 1.00 78.62 84 LEU A CA 1
ATOM 624 C C . LEU A 1 84 ? -17.712 12.134 -3.958 1.00 78.62 84 LEU A C 1
ATOM 626 O O . LEU A 1 84 ? -17.494 13.271 -3.531 1.00 78.62 84 LEU A O 1
ATOM 630 N N . GLU A 1 85 ? -18.901 11.766 -4.438 1.00 78.06 85 GLU A N 1
ATOM 631 C CA . GLU A 1 85 ? -20.075 12.621 -4.362 1.00 78.06 85 GLU A CA 1
ATOM 632 C C . GLU A 1 85 ? -20.852 12.367 -3.058 1.00 78.06 85 GLU A C 1
ATOM 634 O O . GLU A 1 85 ? -21.274 11.246 -2.773 1.00 78.06 85 GLU A O 1
ATOM 639 N N . PRO A 1 86 ? -21.094 13.394 -2.224 1.00 62.03 86 PRO A N 1
ATOM 640 C CA . PRO A 1 86 ? -21.984 13.235 -1.085 1.00 62.03 86 PRO A CA 1
ATOM 641 C C . PRO A 1 86 ? -23.423 13.046 -1.580 1.00 62.03 86 PRO A C 1
ATOM 643 O O . PRO A 1 86 ? -23.895 13.812 -2.423 1.00 62.03 86 PRO A O 1
ATOM 646 N N . ILE A 1 87 ? -24.155 12.089 -0.992 1.00 63.03 87 ILE A N 1
ATOM 647 C CA . ILE A 1 87 ? -25.603 11.925 -1.198 1.00 63.03 87 ILE A CA 1
ATOM 648 C C . ILE A 1 87 ? -26.266 13.296 -1.003 1.00 63.03 87 ILE A C 1
ATOM 650 O O . ILE A 1 87 ? -26.331 13.816 0.117 1.00 63.03 87 ILE A O 1
ATOM 654 N N . ARG A 1 88 ? -26.756 13.908 -2.089 1.00 55.66 88 ARG A N 1
ATOM 655 C CA . ARG A 1 88 ? -27.543 15.144 -2.018 1.00 55.66 88 ARG A CA 1
ATOM 656 C C . ARG A 1 88 ? -28.732 14.882 -1.097 1.00 55.66 88 ARG A C 1
ATOM 658 O O . ARG A 1 88 ? -29.623 14.106 -1.435 1.00 55.66 88 ARG A O 1
ATOM 665 N N . LYS A 1 89 ? -28.772 15.549 0.061 1.00 53.53 89 LYS A N 1
ATOM 666 C CA . LYS A 1 89 ? -29.996 15.638 0.863 1.00 53.53 89 LYS A CA 1
ATOM 667 C C . LYS A 1 89 ? -31.058 16.286 -0.019 1.00 53.53 89 LYS A C 1
ATOM 669 O O . LYS A 1 89 ? -30.983 17.483 -0.285 1.00 53.53 89 LYS A O 1
ATOM 674 N N . VAL A 1 90 ? -32.019 15.497 -0.490 1.00 53.28 90 VAL A N 1
ATOM 675 C CA . VAL A 1 90 ? -33.215 16.023 -1.147 1.00 53.28 90 VAL A CA 1
ATOM 676 C C . VAL A 1 90 ? -33.924 16.891 -0.111 1.00 53.28 90 VAL A C 1
ATOM 678 O O . VAL A 1 90 ? -34.399 16.391 0.911 1.00 53.28 90 VAL A O 1
ATOM 681 N N . SER A 1 91 ? -33.928 18.205 -0.326 1.00 49.47 91 SER A N 1
ATOM 682 C CA . SER A 1 91 ? -34.743 19.131 0.450 1.00 49.47 91 SER A CA 1
ATOM 683 C C . SER A 1 91 ? -36.203 18.744 0.241 1.00 49.47 91 SER A C 1
ATOM 685 O O . SER A 1 91 ? -36.713 18.863 -0.873 1.00 49.47 91 SER A O 1
ATOM 687 N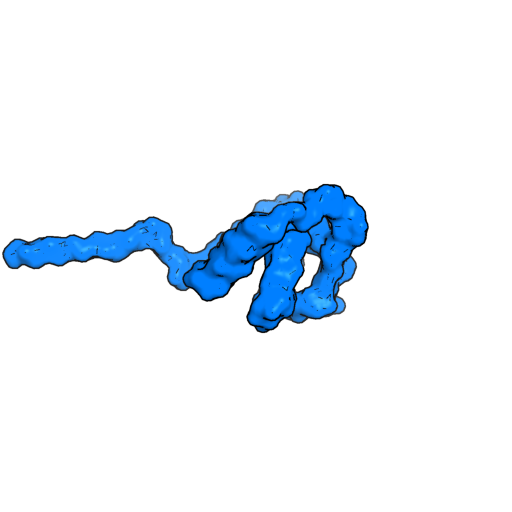 N . LYS A 1 92 ? -36.854 18.239 1.294 1.00 53.31 92 LYS A N 1
ATOM 688 C CA . LYS A 1 92 ? -38.306 18.044 1.312 1.00 53.31 92 LYS A CA 1
ATOM 689 C C . LYS A 1 92 ? -38.970 19.390 1.007 1.00 53.31 92 LYS A C 1
ATOM 691 O O . LYS A 1 92 ? -38.730 20.351 1.738 1.00 53.31 92 LYS A O 1
ATOM 696 N N . SER A 1 93 ? -39.715 19.445 -0.097 1.00 54.12 93 SER A N 1
ATOM 697 C CA . SER A 1 93 ? -40.723 20.478 -0.366 1.00 54.12 93 SER A CA 1
ATOM 698 C C . SER A 1 93 ? -41.990 20.186 0.423 1.00 54.12 93 SER A C 1
ATOM 700 O O . SER A 1 93 ? -42.261 18.983 0.649 1.00 54.12 93 SER A O 1
#